Protein AF-A0A7W7YR62-F1 (afdb_monomer_lite)

Radius of gyration: 19.11 Å; chains: 1; bounding box: 42×36×44 Å

Structure (mmCIF, N/CA/C/O backbone):
data_AF-A0A7W7YR62-F1
#
_entry.id   AF-A0A7W7YR62-F1
#
loop_
_atom_site.group_PDB
_atom_site.id
_atom_site.type_symbol
_atom_site.label_atom_id
_atom_site.label_alt_id
_atom_site.label_comp_id
_atom_site.label_asym_id
_atom_site.label_entity_id
_atom_site.label_seq_id
_atom_site.pdbx_PDB_ins_code
_atom_site.Cartn_x
_atom_site.Cartn_y
_atom_site.Cartn_z
_atom_site.occupancy
_atom_site.B_iso_or_equiv
_atom_site.auth_seq_id
_atom_site.auth_comp_id
_atom_site.auth_asym_id
_atom_site.auth_atom_id
_atom_site.pdbx_PDB_model_num
ATOM 1 N N . MET A 1 1 ? 28.517 -11.631 -7.505 1.00 48.19 1 MET A N 1
ATOM 2 C CA . MET A 1 1 ? 27.632 -11.093 -8.560 1.00 48.19 1 MET A CA 1
ATOM 3 C C . MET A 1 1 ? 27.366 -9.644 -8.200 1.00 48.19 1 MET A C 1
ATOM 5 O O . MET A 1 1 ? 27.138 -9.386 -7.030 1.00 48.19 1 MET A O 1
ATOM 9 N N . ALA A 1 2 ? 27.515 -8.695 -9.125 1.00 58.75 2 ALA A N 1
ATOM 10 C CA . ALA A 1 2 ? 27.142 -7.311 -8.838 1.00 58.75 2 ALA A CA 1
ATOM 11 C C . ALA A 1 2 ? 25.625 -7.212 -8.999 1.00 58.75 2 ALA A C 1
ATOM 13 O O . ALA A 1 2 ? 25.141 -7.169 -10.133 1.00 58.75 2 ALA A O 1
ATOM 14 N N . ASP A 1 3 ? 24.895 -7.246 -7.888 1.00 74.56 3 ASP A N 1
ATOM 15 C CA . ASP A 1 3 ? 23.457 -7.021 -7.896 1.00 74.56 3 ASP A CA 1
ATOM 16 C C . ASP A 1 3 ? 23.190 -5.591 -8.373 1.00 74.56 3 ASP A C 1
ATOM 18 O O . ASP A 1 3 ? 23.407 -4.601 -7.675 1.00 74.56 3 ASP A O 1
ATOM 22 N N . ARG A 1 4 ? 22.813 -5.472 -9.646 1.00 79.69 4 ARG A N 1
ATOM 23 C CA . ARG A 1 4 ? 22.432 -4.194 -10.243 1.00 79.69 4 ARG A CA 1
ATOM 24 C C . ARG A 1 4 ? 21.042 -3.849 -9.733 1.00 79.69 4 ARG A C 1
ATOM 26 O O . ARG A 1 4 ? 20.184 -4.719 -9.725 1.00 79.69 4 ARG A O 1
ATOM 33 N N . MET A 1 5 ? 20.811 -2.598 -9.360 1.00 87.38 5 MET A N 1
ATOM 34 C CA . MET A 1 5 ? 19.479 -2.096 -9.022 1.00 87.38 5 MET A CA 1
ATOM 35 C C . MET A 1 5 ? 19.048 -1.060 -10.054 1.00 87.38 5 MET A C 1
ATOM 37 O O . MET A 1 5 ? 19.856 -0.238 -10.492 1.00 87.38 5 MET A O 1
ATOM 41 N N . THR A 1 6 ? 17.770 -1.077 -10.416 1.00 87.69 6 THR A N 1
ATOM 42 C CA . THR A 1 6 ? 17.149 -0.039 -11.238 1.00 87.69 6 THR A CA 1
ATOM 43 C C . THR A 1 6 ? 16.217 0.774 -10.353 1.00 87.69 6 THR A C 1
ATOM 45 O O . THR A 1 6 ? 15.387 0.210 -9.648 1.00 87.69 6 THR A O 1
ATOM 48 N N . SER A 1 7 ? 16.343 2.102 -10.370 1.00 87.94 7 SER A N 1
ATOM 49 C CA . SER A 1 7 ? 15.457 2.982 -9.604 1.00 87.94 7 SER A CA 1
ATOM 50 C C . SER A 1 7 ? 14.744 3.985 -10.499 1.00 87.94 7 SER A C 1
ATOM 52 O O . SER A 1 7 ? 15.277 4.425 -11.517 1.00 87.94 7 SER A O 1
ATOM 54 N N . ILE A 1 8 ? 13.526 4.340 -10.106 1.00 87.31 8 ILE A N 1
ATOM 55 C CA . ILE A 1 8 ? 12.694 5.364 -10.730 1.00 87.31 8 ILE A CA 1
ATOM 56 C C . ILE A 1 8 ? 12.265 6.363 -9.661 1.00 87.31 8 ILE A C 1
ATOM 58 O O . ILE A 1 8 ? 11.948 5.983 -8.534 1.00 87.31 8 ILE A O 1
ATOM 62 N N . ARG A 1 9 ? 12.272 7.651 -10.005 1.00 86.75 9 ARG A N 1
ATOM 63 C CA . ARG A 1 9 ? 11.818 8.741 -9.134 1.00 86.75 9 ARG A CA 1
ATOM 64 C C . ARG A 1 9 ? 10.989 9.723 -9.940 1.00 86.75 9 ARG A C 1
ATOM 66 O O . ARG A 1 9 ? 11.306 9.981 -11.103 1.00 86.75 9 ARG A O 1
ATOM 73 N N . LEU A 1 10 ? 9.961 10.284 -9.313 1.00 82.69 10 LEU A N 1
ATOM 74 C CA . LEU A 1 10 ? 9.207 11.381 -9.905 1.00 82.69 10 LEU A CA 1
ATOM 75 C C . LEU A 1 10 ? 9.949 12.705 -9.633 1.00 82.69 10 LEU A C 1
ATOM 77 O O . LEU A 1 10 ? 10.262 12.998 -8.473 1.00 82.69 10 LEU A O 1
ATOM 81 N N . PRO A 1 11 ? 10.272 13.511 -10.662 1.00 80.75 11 PRO A N 1
ATOM 82 C CA . PRO A 1 11 ? 10.946 14.787 -10.453 1.00 80.75 11 PRO A CA 1
ATOM 83 C C . PRO A 1 11 ? 10.082 15.706 -9.580 1.00 80.75 11 PRO A C 1
ATOM 85 O O . PRO A 1 11 ? 8.892 15.869 -9.826 1.00 80.75 11 PRO A O 1
ATOM 88 N N . GLY A 1 12 ? 10.689 16.288 -8.544 1.00 78.44 12 GLY A N 1
ATOM 89 C CA . GLY A 1 12 ? 10.003 17.148 -7.570 1.00 78.44 12 GLY A CA 1
ATOM 90 C C . GLY A 1 12 ? 9.490 16.431 -6.316 1.00 78.44 12 GLY A C 1
ATOM 91 O O . GLY A 1 12 ? 9.192 17.096 -5.328 1.00 78.44 12 GLY A O 1
ATOM 92 N N . SER A 1 13 ? 9.470 15.095 -6.286 1.00 74.38 13 SER A N 1
ATOM 93 C CA . SER A 1 13 ? 9.005 14.325 -5.127 1.00 74.38 13 SER A CA 1
ATOM 94 C C . SER A 1 13 ? 10.160 13.571 -4.464 1.00 74.38 13 SER A C 1
ATOM 96 O O . SER A 1 13 ? 10.651 12.576 -4.989 1.00 74.38 13 SER A O 1
ATOM 98 N N . LYS A 1 14 ? 10.594 14.017 -3.276 1.00 67.31 14 LYS A N 1
ATOM 99 C CA . LYS A 1 14 ? 11.701 13.373 -2.534 1.00 67.31 14 LYS A CA 1
ATOM 100 C C . LYS A 1 14 ? 11.368 11.964 -2.026 1.00 67.31 14 LYS A C 1
ATOM 102 O O . LYS A 1 14 ? 12.280 11.165 -1.845 1.00 67.31 14 LYS A O 1
ATOM 107 N N . HIS A 1 15 ? 10.085 11.668 -1.827 1.00 70.56 15 HIS A N 1
ATOM 108 C CA . HIS A 1 15 ? 9.606 10.415 -1.231 1.00 70.56 15 HIS A CA 1
ATOM 109 C C . HIS A 1 15 ? 8.931 9.470 -2.236 1.00 70.56 15 HIS A C 1
ATOM 111 O O . HIS A 1 15 ? 8.566 8.360 -1.869 1.00 70.56 15 HIS A O 1
ATOM 117 N N . VAL A 1 16 ? 8.771 9.887 -3.499 1.00 74.25 16 VAL A N 1
ATOM 118 C CA . VAL A 1 16 ? 8.064 9.099 -4.521 1.00 74.25 16 VAL A CA 1
ATOM 119 C C . VAL A 1 16 ? 9.083 8.491 -5.475 1.00 74.25 16 VAL A C 1
ATOM 121 O O . VAL A 1 16 ? 9.527 9.111 -6.449 1.00 74.25 16 VAL A O 1
ATOM 124 N N . GLY A 1 17 ? 9.476 7.262 -5.165 1.00 81.19 17 GLY A N 1
ATOM 125 C CA . GLY A 1 17 ? 10.367 6.470 -5.992 1.00 81.19 17 GLY A CA 1
ATOM 126 C C . GLY A 1 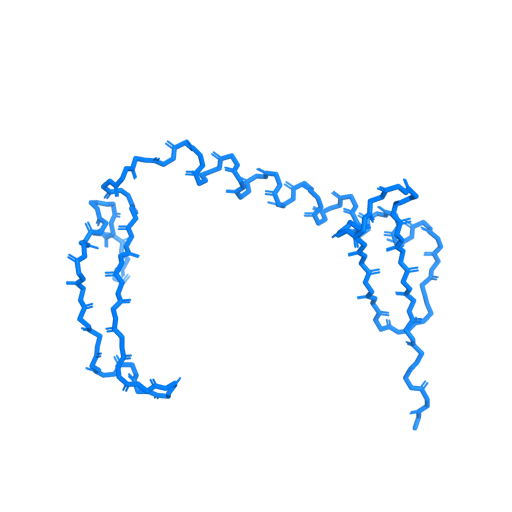17 ? 10.315 4.994 -5.631 1.00 81.19 17 GLY A C 1
ATOM 127 O O . GLY A 1 17 ? 9.918 4.626 -4.531 1.00 81.19 17 GLY A O 1
ATOM 128 N N . LEU A 1 18 ? 10.726 4.161 -6.578 1.00 85.38 18 LEU A N 1
ATOM 129 C CA . LEU A 1 18 ? 10.802 2.713 -6.432 1.00 85.38 18 LEU A CA 1
ATOM 130 C C . LEU A 1 18 ? 12.194 2.263 -6.873 1.00 85.38 18 LEU A C 1
ATOM 132 O O . LEU A 1 18 ? 12.729 2.783 -7.856 1.00 85.38 18 LEU A O 1
ATOM 136 N N . ALA A 1 19 ? 12.779 1.309 -6.160 1.00 87.12 19 ALA A N 1
ATOM 137 C CA . ALA A 1 19 ? 13.995 0.627 -6.575 1.00 87.12 19 ALA A CA 1
ATOM 138 C C . ALA A 1 19 ? 13.720 -0.874 -6.633 1.00 87.12 19 ALA A C 1
ATOM 140 O O . ALA A 1 19 ? 13.141 -1.420 -5.699 1.00 87.12 19 ALA A O 1
ATOM 141 N N . ASP A 1 20 ? 14.134 -1.511 -7.723 1.00 86.56 20 ASP A N 1
ATOM 142 C CA . ASP A 1 20 ? 13.999 -2.950 -7.924 1.00 86.56 20 ASP A CA 1
ATOM 143 C C . ASP A 1 20 ? 15.343 -3.577 -8.300 1.00 86.56 20 ASP A C 1
ATOM 145 O O . ASP A 1 20 ? 16.236 -2.915 -8.848 1.00 86.56 20 ASP A O 1
ATOM 149 N N . TRP A 1 21 ? 15.490 -4.863 -7.991 1.00 87.50 21 TRP A N 1
ATOM 150 C CA . TRP A 1 21 ? 16.683 -5.630 -8.327 1.00 87.50 21 TRP A CA 1
ATOM 151 C C . TRP A 1 21 ? 16.706 -6.008 -9.813 1.00 87.50 21 TRP A C 1
ATOM 153 O O . TRP A 1 21 ? 15.697 -6.339 -10.430 1.00 87.50 21 TRP A O 1
ATOM 163 N N . GLY A 1 22 ? 17.900 -5.997 -10.396 1.00 88.06 22 GLY A N 1
ATOM 164 C CA . GLY A 1 22 ? 18.154 -6.316 -11.795 1.00 88.06 22 GLY A CA 1
ATOM 165 C C . GLY A 1 22 ? 18.067 -5.120 -12.747 1.00 88.06 22 GLY A C 1
ATOM 166 O O . GLY A 1 22 ? 17.888 -3.963 -12.358 1.00 88.06 22 GLY A O 1
ATOM 167 N N . ARG A 1 23 ? 18.247 -5.412 -14.043 1.00 84.81 23 ARG A N 1
ATOM 168 C CA . ARG A 1 23 ? 18.059 -4.450 -15.137 1.00 84.81 23 ARG A CA 1
ATOM 169 C C . ARG A 1 23 ? 16.588 -4.463 -15.534 1.00 84.81 23 ARG A C 1
ATOM 171 O O . ARG A 1 23 ? 16.134 -5.447 -16.107 1.00 84.81 23 ARG A O 1
ATOM 178 N N . ARG A 1 24 ? 15.888 -3.361 -15.283 1.00 86.25 24 ARG A N 1
ATOM 179 C CA . ARG A 1 24 ? 14.506 -3.157 -15.727 1.00 86.25 24 ARG A CA 1
ATOM 180 C C . ARG A 1 24 ? 14.450 -2.132 -16.847 1.00 86.25 24 ARG A C 1
ATOM 182 O O . ARG A 1 24 ? 15.262 -1.205 -16.908 1.00 86.25 24 ARG A O 1
ATOM 189 N N . SER A 1 25 ? 13.498 -2.306 -17.748 1.00 89.94 25 SER A N 1
ATOM 190 C CA . SER A 1 25 ? 13.150 -1.292 -18.734 1.00 89.94 25 SER A CA 1
ATOM 191 C C . SER A 1 25 ? 12.445 -0.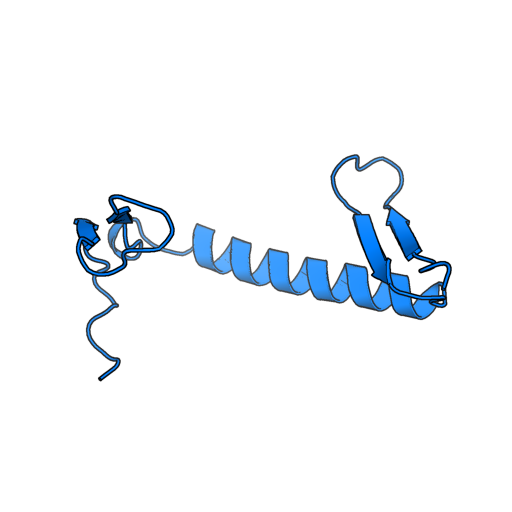108 -18.067 1.00 89.94 25 SER A C 1
ATOM 193 O O . SER A 1 25 ? 11.906 -0.194 -16.961 1.00 89.94 25 SER A O 1
ATOM 195 N N . ARG A 1 26 ? 12.428 1.031 -18.765 1.00 89.06 26 ARG A N 1
ATOM 196 C CA . ARG A 1 26 ? 11.692 2.220 -18.319 1.00 89.06 26 ARG A CA 1
ATOM 197 C C . ARG A 1 26 ? 10.198 1.926 -18.152 1.00 89.06 26 ARG A C 1
ATOM 199 O O . ARG A 1 26 ? 9.590 2.414 -17.208 1.00 89.06 26 ARG A O 1
ATOM 206 N N . GLU A 1 27 ? 9.625 1.159 -19.072 1.00 91.19 27 GLU A N 1
ATOM 207 C CA . GLU A 1 27 ? 8.200 0.821 -19.095 1.00 91.19 27 GLU A CA 1
ATOM 208 C C . GLU A 1 27 ? 7.820 -0.052 -17.899 1.00 91.19 27 GLU A C 1
ATOM 210 O O . GLU A 1 27 ? 6.855 0.269 -17.208 1.00 91.19 27 GLU A O 1
ATOM 215 N N . GLU A 1 28 ? 8.633 -1.066 -17.582 1.00 88.62 28 GLU A N 1
ATOM 216 C CA . GLU A 1 28 ? 8.456 -1.894 -16.383 1.00 88.62 28 GLU A CA 1
ATOM 217 C C . GLU A 1 28 ? 8.497 -1.046 -15.110 1.00 88.62 28 GLU A C 1
ATOM 219 O O . GLU A 1 28 ? 7.577 -1.111 -14.300 1.00 88.62 28 GLU A O 1
ATOM 224 N N . MET A 1 29 ? 9.506 -0.183 -14.952 1.00 90.62 29 MET A N 1
ATOM 225 C CA . MET A 1 29 ? 9.616 0.656 -13.754 1.00 90.62 29 MET A CA 1
ATOM 226 C C . MET A 1 29 ? 8.436 1.631 -13.609 1.00 90.62 29 MET A C 1
ATOM 228 O O . MET A 1 29 ? 7.974 1.876 -12.494 1.00 90.62 29 MET A O 1
ATOM 232 N N . ILE A 1 30 ? 7.927 2.183 -14.719 1.00 90.19 30 ILE A N 1
ATOM 233 C CA . ILE A 1 30 ? 6.742 3.059 -14.717 1.00 90.19 30 ILE A CA 1
ATOM 234 C C . ILE A 1 30 ? 5.477 2.270 -14.358 1.00 90.19 30 ILE A C 1
ATOM 236 O O . ILE A 1 30 ? 4.643 2.772 -13.603 1.00 90.19 30 ILE A O 1
ATOM 240 N N . ALA A 1 31 ? 5.317 1.055 -14.881 1.00 91.50 31 ALA A N 1
ATOM 241 C CA . ALA A 1 31 ? 4.193 0.193 -14.531 1.00 91.50 31 ALA A CA 1
ATOM 242 C C . ALA A 1 31 ? 4.222 -0.161 -13.036 1.00 91.50 31 ALA A C 1
ATOM 244 O O . ALA A 1 31 ? 3.212 -0.002 -12.353 1.00 91.50 31 ALA A O 1
ATOM 245 N N . MET A 1 32 ? 5.393 -0.533 -12.510 1.00 89.38 32 MET A N 1
ATOM 246 C CA . MET A 1 32 ? 5.570 -0.882 -11.100 1.00 89.38 32 MET A CA 1
ATOM 247 C C . MET A 1 32 ? 5.274 0.292 -10.163 1.00 89.38 32 MET A C 1
ATOM 249 O O . MET A 1 32 ? 4.525 0.124 -9.207 1.00 89.38 32 MET A O 1
ATOM 253 N N . ILE A 1 33 ? 5.806 1.494 -10.431 1.00 88.81 33 ILE A N 1
ATOM 254 C CA . ILE A 1 33 ? 5.534 2.650 -9.559 1.00 88.81 33 ILE A CA 1
ATOM 255 C C . ILE A 1 33 ? 4.056 3.063 -9.600 1.00 88.81 33 ILE A C 1
ATOM 257 O O . ILE A 1 33 ? 3.518 3.491 -8.584 1.00 88.81 33 ILE A O 1
ATOM 261 N N . ARG A 1 34 ? 3.376 2.912 -10.746 1.00 91.19 34 ARG A N 1
ATOM 262 C CA . ARG A 1 34 ? 1.936 3.194 -10.861 1.00 91.19 34 ARG A CA 1
ATOM 263 C C . ARG A 1 34 ? 1.087 2.174 -10.110 1.00 91.19 34 ARG A C 1
ATOM 265 O O . ARG A 1 34 ? 0.165 2.587 -9.419 1.00 91.19 34 ARG A O 1
ATOM 272 N N . ALA A 1 35 ? 1.404 0.885 -10.230 1.00 90.69 35 ALA A N 1
ATOM 273 C CA . ALA A 1 35 ? 0.736 -0.169 -9.469 1.00 90.69 35 ALA A CA 1
ATOM 274 C C . ALA A 1 35 ? 0.920 0.058 -7.963 1.00 90.69 35 ALA A C 1
ATOM 276 O O . ALA A 1 35 ? -0.057 0.151 -7.231 1.00 90.69 35 ALA A O 1
ATOM 277 N N . HIS A 1 36 ? 2.158 0.313 -7.531 1.00 88.88 36 HIS A N 1
ATOM 278 C CA . HIS A 1 36 ? 2.454 0.623 -6.136 1.00 88.88 36 HIS A CA 1
ATOM 279 C C . HIS A 1 36 ? 1.699 1.861 -5.632 1.00 88.88 36 HIS A C 1
ATOM 281 O O . HIS A 1 36 ? 1.176 1.857 -4.523 1.00 88.88 36 HIS A O 1
ATOM 287 N N . ALA A 1 37 ? 1.598 2.916 -6.447 1.00 88.88 37 ALA A N 1
ATOM 288 C CA . ALA A 1 37 ? 0.823 4.102 -6.095 1.00 88.88 37 ALA A CA 1
ATOM 289 C C . ALA A 1 37 ? -0.687 3.818 -6.001 1.00 88.88 37 ALA A C 1
ATOM 291 O O . ALA A 1 37 ? -1.358 4.401 -5.153 1.00 88.88 37 ALA A O 1
ATOM 292 N N . ALA A 1 38 ? -1.229 2.937 -6.848 1.00 91.62 38 ALA A N 1
ATOM 293 C CA . ALA A 1 38 ? -2.630 2.525 -6.779 1.00 91.62 38 ALA A CA 1
ATOM 294 C C . ALA A 1 38 ? -2.919 1.729 -5.498 1.00 91.62 38 ALA A C 1
ATOM 296 O O . ALA A 1 38 ? -3.901 2.022 -4.818 1.00 91.62 38 ALA A O 1
ATOM 297 N N . ASP A 1 39 ? -2.029 0.807 -5.125 1.00 89.50 39 ASP A N 1
ATOM 298 C CA . ASP A 1 39 ? -2.140 0.041 -3.879 1.00 89.50 39 ASP A CA 1
ATOM 299 C C . ASP A 1 39 ? -2.035 0.958 -2.656 1.00 89.50 39 ASP A C 1
ATOM 301 O O . ASP A 1 39 ? -2.860 0.887 -1.747 1.00 89.50 39 ASP A O 1
ATOM 305 N N . GLN A 1 40 ? -1.067 1.885 -2.656 1.00 89.38 40 GLN A N 1
ATOM 306 C CA . GLN A 1 40 ? -0.938 2.895 -1.603 1.00 89.38 40 GLN A CA 1
ATOM 307 C C . GLN A 1 40 ? -2.188 3.764 -1.489 1.00 89.38 40 GLN A C 1
ATOM 309 O O . GLN A 1 40 ? -2.616 4.060 -0.378 1.00 89.38 40 GLN A O 1
ATOM 314 N N . LYS A 1 41 ? -2.781 4.161 -2.621 1.00 91.81 41 LYS A N 1
ATOM 315 C CA . LYS A 1 41 ? -4.026 4.925 -2.625 1.00 91.81 41 LYS A CA 1
ATOM 316 C C . LYS A 1 41 ? -5.170 4.109 -2.027 1.00 91.81 41 LYS A C 1
ATOM 318 O O . LYS A 1 41 ? -5.837 4.608 -1.136 1.00 91.81 41 LYS A O 1
ATOM 323 N N . SER A 1 42 ? -5.359 2.864 -2.461 1.00 91.75 42 SER A N 1
ATOM 324 C CA . SER A 1 42 ? -6.413 1.995 -1.926 1.00 91.75 42 SER A CA 1
ATOM 325 C C . SER A 1 42 ? -6.254 1.759 -0.423 1.00 91.75 42 SER A C 1
ATOM 327 O O . SER A 1 42 ? -7.238 1.770 0.310 1.00 91.75 42 SER A O 1
ATOM 329 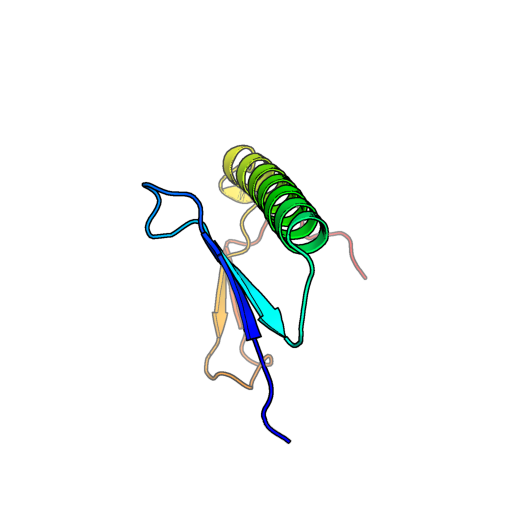N N . MET A 1 43 ? -5.021 1.558 0.043 1.00 90.31 43 MET A N 1
ATOM 330 C CA . MET A 1 43 ? -4.712 1.415 1.464 1.00 90.31 43 MET A CA 1
ATOM 331 C C . MET A 1 43 ? -4.985 2.713 2.232 1.00 90.31 43 MET A C 1
ATOM 333 O O . MET A 1 43 ? -5.580 2.671 3.303 1.00 90.31 43 MET A O 1
ATOM 337 N N . ALA A 1 44 ? -4.587 3.864 1.686 1.00 90.38 44 ALA A N 1
ATOM 338 C CA . ALA A 1 44 ? -4.863 5.161 2.294 1.00 90.38 44 ALA A CA 1
ATOM 339 C C . ALA A 1 44 ? -6.370 5.437 2.378 1.00 90.38 44 ALA A C 1
ATOM 341 O O . ALA A 1 44 ? -6.844 5.844 3.432 1.00 90.38 44 ALA A O 1
ATOM 342 N N . ASP A 1 45 ? -7.121 5.161 1.310 1.00 93.12 45 ASP A N 1
ATOM 343 C CA . ASP A 1 45 ? -8.578 5.306 1.284 1.00 93.12 45 ASP A CA 1
ATOM 344 C C . ASP A 1 45 ? -9.237 4.407 2.349 1.00 93.12 45 ASP A C 1
ATOM 346 O O . ASP A 1 45 ? -10.132 4.862 3.055 1.00 93.12 45 ASP A O 1
ATOM 350 N N . ALA A 1 46 ? -8.757 3.169 2.535 1.00 89.38 46 ALA A N 1
ATOM 351 C CA . ALA A 1 46 ? -9.258 2.267 3.575 1.00 89.38 46 ALA A CA 1
ATOM 352 C C . ALA A 1 46 ? -8.966 2.778 4.997 1.00 89.38 46 ALA A C 1
ATOM 354 O O . ALA A 1 46 ? -9.853 2.766 5.843 1.00 89.38 46 ALA A O 1
ATOM 355 N N . ILE A 1 47 ? -7.749 3.270 5.253 1.00 89.75 47 ILE A N 1
ATOM 356 C CA . ILE A 1 47 ? -7.355 3.828 6.558 1.00 89.75 47 ILE A CA 1
ATOM 357 C C . ILE A 1 47 ? -8.151 5.098 6.876 1.00 89.75 47 ILE A C 1
ATOM 359 O O . ILE A 1 47 ? -8.571 5.289 8.008 1.00 89.75 47 ILE A O 1
ATOM 363 N N . LEU A 1 48 ? -8.357 5.973 5.888 1.00 90.81 48 LEU A N 1
ATOM 364 C CA . LEU A 1 48 ? -9.094 7.225 6.070 1.00 90.81 48 LEU A CA 1
ATOM 365 C C . LEU A 1 48 ? -10.608 7.013 6.211 1.00 90.81 48 LEU A C 1
ATOM 367 O O . LEU A 1 48 ? -11.283 7.878 6.763 1.00 90.81 48 LEU A O 1
ATOM 371 N N . ALA A 1 49 ? -11.141 5.909 5.682 1.00 90.56 49 ALA A N 1
ATOM 372 C CA . ALA A 1 49 ? -12.550 5.543 5.814 1.00 90.56 49 ALA A CA 1
ATOM 373 C C . ALA A 1 49 ? -12.857 4.737 7.087 1.00 90.56 49 ALA A C 1
ATOM 375 O O . ALA A 1 49 ? -14.023 4.666 7.477 1.00 90.56 49 ALA A O 1
ATOM 376 N N . ALA A 1 50 ? -11.846 4.121 7.703 1.00 88.75 50 ALA A N 1
ATOM 377 C C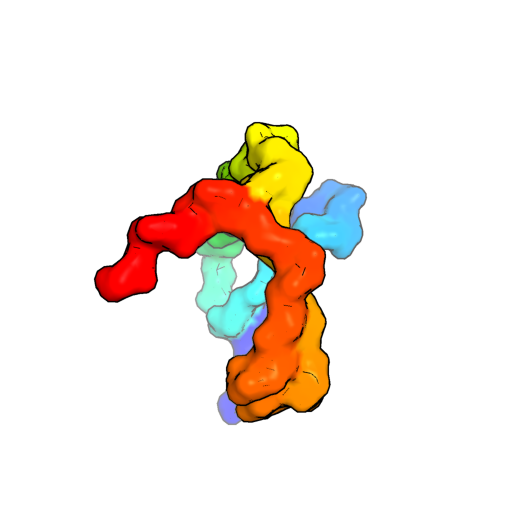A . ALA A 1 50 ? -11.990 3.359 8.936 1.00 88.75 50 ALA A CA 1
ATOM 378 C C . ALA A 1 50 ? -12.376 4.273 10.107 1.00 88.75 50 ALA A C 1
ATOM 380 O O . ALA A 1 50 ? -11.887 5.399 10.225 1.00 88.75 50 ALA A O 1
ATOM 381 N N . SER A 1 51 ? -13.259 3.781 10.972 1.00 86.81 51 SER A N 1
ATOM 382 C CA . SER A 1 51 ? -13.556 4.436 12.243 1.00 86.81 51 SER A CA 1
ATOM 383 C C . SER A 1 51 ? -12.472 4.115 13.274 1.00 86.81 51 SER A C 1
ATOM 385 O O . SER A 1 51 ? -11.744 3.134 13.127 1.00 86.81 51 SER A O 1
ATOM 387 N N . ASP A 1 52 ? -12.362 4.917 14.336 1.00 86.44 52 ASP A N 1
ATOM 388 C CA . ASP A 1 52 ? -11.382 4.668 15.405 1.00 86.44 52 ASP A CA 1
ATOM 389 C C . ASP A 1 52 ? -11.548 3.259 16.020 1.00 86.44 52 ASP A C 1
ATOM 391 O O . ASP A 1 52 ? -10.554 2.601 16.328 1.00 86.44 52 ASP A O 1
ATOM 395 N N . ASP A 1 53 ? -12.790 2.761 16.092 1.00 82.19 53 ASP A N 1
ATOM 396 C CA . ASP A 1 53 ? -13.149 1.437 16.622 1.00 82.19 53 ASP A CA 1
ATOM 397 C C . ASP A 1 53 ? -12.765 0.266 15.689 1.00 82.19 53 ASP A C 1
ATOM 399 O O . ASP A 1 53 ? -12.886 -0.901 16.076 1.00 82.19 53 ASP A O 1
ATOM 403 N N . ASP A 1 54 ? -12.319 0.535 14.457 1.00 80.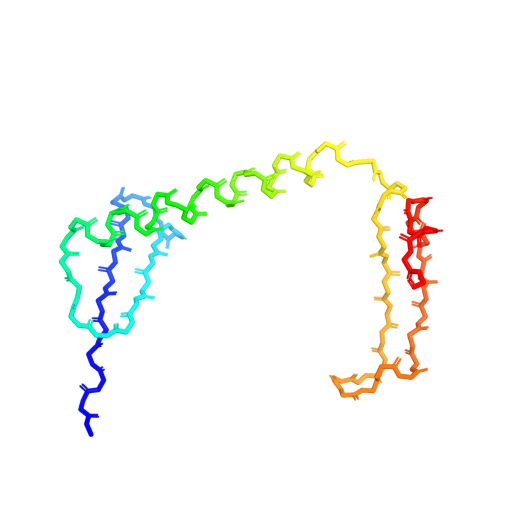38 54 ASP A N 1
ATOM 404 C CA . ASP A 1 54 ? -11.834 -0.484 13.514 1.00 80.38 54 ASP A CA 1
ATOM 405 C C . ASP A 1 54 ? -10.330 -0.764 13.674 1.00 80.38 54 ASP A C 1
ATOM 407 O O . ASP A 1 54 ? -9.814 -1.754 13.144 1.00 80.38 54 ASP A O 1
ATOM 411 N N . PHE A 1 55 ? -9.600 0.089 14.400 1.00 83.38 55 PHE A N 1
ATOM 412 C CA . PHE A 1 55 ? -8.158 -0.057 14.574 1.00 83.38 55 PHE A CA 1
ATOM 413 C C . PHE A 1 55 ? -7.821 -0.986 15.744 1.00 83.38 55 PHE A C 1
ATOM 415 O O . PHE A 1 55 ? -8.131 -0.714 16.900 1.00 83.38 55 PHE A O 1
ATOM 422 N N . LEU A 1 56 ? -7.087 -2.064 15.460 1.00 81.94 56 LEU A N 1
ATOM 423 C CA . LEU A 1 56 ? -6.494 -2.909 16.494 1.00 81.94 56 LEU A CA 1
ATOM 424 C C . LEU A 1 56 ? -5.164 -2.298 16.952 1.00 81.94 56 LEU A C 1
ATOM 426 O O . LEU A 1 56 ? -4.222 -2.185 16.165 1.00 81.94 56 LEU A O 1
ATOM 430 N N . VAL A 1 57 ? -5.066 -1.954 18.237 1.00 80.56 57 VAL A N 1
ATOM 431 C CA . VAL A 1 57 ? -3.823 -1.452 18.843 1.00 80.56 57 VAL A CA 1
ATOM 432 C C . VAL A 1 57 ? -3.287 -2.490 19.821 1.00 80.56 57 VAL A C 1
ATOM 434 O O . VAL A 1 57 ? -3.894 -2.749 20.859 1.00 80.56 57 VAL A O 1
ATOM 437 N N . GLU A 1 58 ? -2.130 -3.072 19.506 1.00 79.44 58 GLU A N 1
ATOM 438 C CA . GLU A 1 58 ? -1.449 -4.067 20.341 1.00 79.44 58 GLU A CA 1
ATOM 439 C C . GLU A 1 58 ? -0.085 -3.546 20.797 1.00 79.44 58 GLU A C 1
ATOM 441 O O . GLU A 1 58 ? 0.640 -2.903 20.036 1.00 79.44 58 GLU A O 1
ATOM 446 N N . THR A 1 59 ? 0.308 -3.879 22.025 1.00 75.44 59 THR A N 1
ATOM 447 C CA . THR A 1 59 ? 1.695 -3.735 22.490 1.00 75.44 59 THR A CA 1
ATOM 448 C C . THR A 1 59 ? 2.280 -5.109 22.790 1.00 75.44 59 THR A C 1
ATOM 450 O O . THR A 1 59 ? 1.601 -5.989 23.318 1.00 75.44 59 THR A O 1
ATOM 453 N N . TYR A 1 60 ? 3.547 -5.309 22.420 1.00 68.06 60 TYR A N 1
ATOM 454 C CA . TYR A 1 60 ? 4.267 -6.563 22.633 1.00 68.06 60 TYR A CA 1
ATOM 455 C C . TYR A 1 60 ? 5.661 -6.321 23.217 1.00 68.06 60 TYR A C 1
ATOM 457 O O . TYR A 1 60 ? 6.375 -5.391 22.835 1.00 68.06 60 TYR A O 1
ATOM 465 N N . THR A 1 61 ? 6.073 -7.198 24.136 1.00 67.75 61 THR A N 1
ATOM 466 C CA . THR A 1 61 ? 7.412 -7.159 24.743 1.00 67.75 61 THR A CA 1
ATOM 467 C C . THR A 1 61 ? 8.369 -8.065 23.959 1.00 67.75 61 THR A C 1
ATOM 469 O O . THR A 1 61 ? 8.439 -9.269 24.198 1.00 67.75 61 THR A O 1
ATOM 472 N N . GLY A 1 62 ? 9.125 -7.474 23.025 1.00 59.12 62 GLY A N 1
ATOM 473 C CA . GLY A 1 62 ? 10.199 -8.132 22.265 1.00 59.12 62 GLY A CA 1
ATOM 474 C C . GLY A 1 62 ? 9.833 -8.524 20.824 1.00 59.12 62 GLY A C 1
ATOM 475 O O . GLY A 1 62 ? 8.736 -8.993 20.547 1.00 59.12 62 GLY A O 1
ATOM 476 N N . VAL A 1 63 ? 10.786 -8.368 19.895 1.00 60.75 63 VAL A N 1
ATOM 477 C CA . VAL A 1 63 ? 10.597 -8.509 18.427 1.00 60.75 63 VAL A CA 1
ATOM 478 C C . VAL A 1 63 ? 10.229 -9.937 17.979 1.00 60.75 63 VAL A C 1
ATOM 480 O O . VAL A 1 63 ? 9.693 -10.123 16.892 1.00 60.75 63 VAL A O 1
ATOM 483 N N . HIS A 1 64 ? 10.481 -10.951 18.813 1.00 56.50 64 HIS A N 1
ATOM 484 C CA . HIS A 1 64 ? 10.285 -12.369 18.474 1.00 56.50 64 HIS A CA 1
ATOM 485 C C . HIS A 1 64 ? 9.257 -13.103 19.349 1.00 56.50 64 HIS A C 1
ATOM 487 O O . HIS A 1 64 ? 9.046 -14.301 19.163 1.00 56.50 64 HIS A O 1
ATOM 493 N N . VAL A 1 65 ? 8.623 -12.429 20.315 1.00 50.09 65 VAL A N 1
ATOM 494 C CA . VAL A 1 65 ? 7.732 -13.082 21.287 1.00 50.09 65 VAL A CA 1
ATOM 495 C C . VAL A 1 65 ? 6.302 -12.587 21.091 1.00 50.09 65 VAL A C 1
ATOM 497 O O . VAL A 1 65 ? 5.851 -11.650 21.735 1.00 50.09 65 VAL A O 1
ATOM 500 N N . HIS A 1 66 ? 5.552 -13.275 20.227 1.00 53.12 66 HIS A N 1
ATOM 501 C CA . HIS A 1 66 ? 4.110 -13.052 20.041 1.00 53.12 66 HIS A CA 1
ATOM 502 C C . HIS A 1 66 ? 3.250 -13.507 21.236 1.00 53.12 66 HIS A C 1
ATOM 504 O O . HIS A 1 66 ? 2.048 -13.273 21.243 1.00 53.12 66 HIS A O 1
ATOM 510 N N . ARG A 1 67 ? 3.840 -14.175 22.240 1.00 53.59 67 ARG A N 1
ATOM 511 C CA . ARG A 1 67 ? 3.109 -14.742 23.389 1.00 53.59 67 ARG A CA 1
ATOM 512 C C . ARG A 1 67 ? 2.598 -13.706 24.393 1.00 53.59 67 ARG A C 1
ATOM 514 O O . ARG A 1 67 ? 1.645 -14.009 25.095 1.00 53.59 67 ARG A O 1
ATOM 521 N N . ASN A 1 68 ? 3.194 -12.515 24.441 1.00 55.78 68 ASN A N 1
ATOM 522 C CA . ASN A 1 68 ? 2.780 -11.432 25.336 1.00 55.78 68 ASN A CA 1
ATOM 523 C C . ASN A 1 68 ? 2.236 -10.266 24.503 1.00 55.78 68 ASN A C 1
ATOM 525 O O . ASN A 1 68 ? 2.861 -9.206 24.441 1.00 55.78 68 ASN A O 1
ATOM 529 N N . ARG A 1 69 ? 1.133 -10.500 23.783 1.00 58.25 69 ARG A N 1
ATOM 530 C CA . ARG A 1 69 ? 0.373 -9.442 23.112 1.00 58.25 69 ARG A CA 1
ATOM 531 C C . ARG A 1 69 ? -0.715 -8.955 24.054 1.00 58.25 69 ARG A C 1
ATOM 533 O O . ARG A 1 69 ? -1.589 -9.728 24.435 1.00 58.25 69 ARG A O 1
ATOM 540 N N . GLU A 1 70 ? -0.639 -7.686 24.422 1.00 67.88 70 GLU A N 1
ATOM 541 C CA . GLU A 1 70 ? -1.697 -7.001 25.155 1.00 67.88 7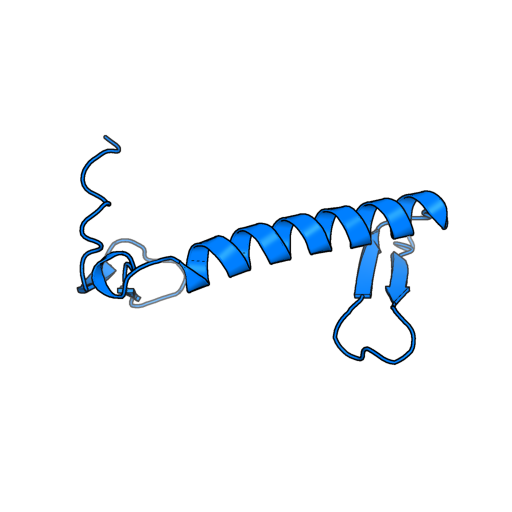0 GLU A CA 1
ATOM 542 C C . GLU A 1 70 ? -2.470 -6.127 24.166 1.00 67.88 70 GLU A C 1
ATOM 544 O O . GLU A 1 70 ? -1.904 -5.222 23.543 1.00 67.88 70 GLU A O 1
ATOM 549 N N . VAL A 1 71 ? -3.759 -6.429 23.993 1.00 66.12 71 VAL A N 1
ATOM 550 C CA . VAL A 1 71 ? -4.681 -5.620 23.189 1.00 66.12 71 VAL A CA 1
ATOM 551 C C . VAL A 1 71 ? -5.053 -4.386 24.007 1.00 66.12 71 VAL A C 1
ATOM 553 O O . VAL A 1 71 ? -5.675 -4.500 25.061 1.00 66.12 71 VAL A O 1
ATOM 556 N N . ILE A 1 72 ? -4.655 -3.209 23.527 1.00 69.62 72 ILE A N 1
ATOM 557 C CA . ILE A 1 72 ? -4.963 -1.910 24.143 1.00 69.62 72 ILE A CA 1
ATOM 558 C C . ILE A 1 72 ? -6.341 -1.428 23.685 1.00 69.62 72 ILE A C 1
ATOM 560 O O . ILE A 1 72 ? -7.094 -0.864 24.477 1.00 69.62 72 ILE A O 1
ATOM 564 N N . HIS A 1 73 ? -6.676 -1.671 22.416 1.00 59.47 73 HIS A N 1
ATOM 565 C CA . HIS A 1 73 ? -7.985 -1.371 21.850 1.00 59.47 73 HIS A CA 1
ATOM 566 C C . HIS A 1 73 ? -8.393 -2.491 20.885 1.00 59.47 73 HIS A C 1
ATOM 568 O O . HIS A 1 73 ? -7.669 -2.723 19.911 1.00 59.47 73 HIS A O 1
ATOM 574 N N . PRO A 1 74 ? -9.474 -3.237 21.170 1.00 63.12 74 PRO A N 1
ATOM 575 C CA . PRO A 1 74 ? -9.956 -4.275 20.272 1.00 63.12 74 PRO A CA 1
ATOM 576 C C . PRO A 1 74 ? -10.658 -3.633 19.074 1.00 63.12 74 PRO A C 1
ATOM 578 O O . PRO A 1 74 ? -11.561 -2.824 19.254 1.00 63.12 74 PRO A O 1
ATOM 581 N N . ALA A 1 75 ? -10.280 -4.034 17.860 1.00 60.06 75 ALA A N 1
ATOM 582 C CA . ALA A 1 75 ? -11.057 -3.679 16.681 1.00 60.06 75 ALA A CA 1
ATOM 583 C C . ALA A 1 75 ? -12.410 -4.398 16.732 1.00 60.06 75 ALA A C 1
ATOM 585 O O . ALA A 1 75 ? -12.471 -5.624 16.850 1.00 60.06 75 ALA A O 1
ATOM 586 N N . SER A 1 76 ? -13.488 -3.639 16.599 1.00 59.00 76 SER A N 1
ATOM 587 C CA . SER A 1 76 ? -14.866 -4.138 16.654 1.00 59.00 76 SER A CA 1
ATOM 588 C C . SER A 1 76 ? -15.212 -5.132 15.530 1.00 59.00 76 SER A C 1
ATOM 590 O O . SER A 1 76 ? -16.128 -5.937 15.681 1.00 59.00 76 SER A O 1
ATOM 592 N N . THR A 1 77 ? -14.428 -5.157 14.447 1.00 53.94 77 THR A N 1
ATOM 593 C CA . THR A 1 77 ? -14.643 -6.020 13.269 1.00 53.94 77 THR A CA 1
ATOM 594 C C . THR A 1 77 ? -13.806 -7.320 13.280 1.00 53.94 77 THR A C 1
ATOM 596 O O . THR A 1 77 ? -13.924 -8.148 12.379 1.00 53.94 77 THR A O 1
ATOM 599 N N . LEU A 1 78 ? -12.968 -7.562 14.296 1.00 52.47 78 LEU A N 1
ATOM 600 C CA . LEU A 1 78 ? -12.017 -8.693 14.320 1.00 52.47 78 LEU A CA 1
ATOM 601 C C . LEU A 1 78 ? -12.597 -10.033 14.838 1.00 52.47 78 LEU A C 1
ATOM 603 O O . LEU A 1 78 ? -11.839 -10.951 15.135 1.00 52.47 78 LEU A O 1
ATOM 607 N N . GLU A 1 79 ? -13.926 -10.178 14.909 1.00 44.16 79 GLU A N 1
ATOM 608 C CA . GLU A 1 79 ? -14.615 -11.390 15.405 1.00 44.16 79 GLU A CA 1
ATOM 609 C C . GLU A 1 79 ? -14.877 -12.499 14.357 1.00 44.16 79 GLU A C 1
ATOM 611 O O . GLU A 1 79 ? -15.687 -13.390 14.599 1.00 44.16 79 GLU A O 1
ATOM 616 N N . ALA A 1 80 ? -14.218 -12.525 13.193 1.00 43.44 80 ALA A N 1
ATOM 617 C CA . ALA A 1 80 ? -14.459 -13.614 12.232 1.00 43.44 80 ALA A CA 1
ATOM 618 C C . ALA A 1 80 ? -13.227 -14.025 11.418 1.00 43.44 80 ALA A C 1
ATOM 620 O O . ALA A 1 80 ? -13.161 -13.802 10.210 1.00 43.44 80 ALA A O 1
ATOM 621 N N . ALA A 1 81 ? -12.266 -14.673 12.072 1.00 37.56 81 ALA A N 1
ATOM 622 C CA . ALA A 1 81 ? -11.339 -15.581 11.400 1.00 37.56 81 ALA A CA 1
ATOM 623 C C . ALA A 1 81 ? -10.802 -16.616 12.406 1.00 37.56 81 ALA A C 1
ATOM 625 O O . ALA A 1 81 ? -9.705 -16.453 12.942 1.00 37.56 81 ALA A O 1
ATOM 626 N N . GLU A 1 82 ? -11.610 -17.647 12.681 1.00 35.91 82 GLU A N 1
ATOM 627 C CA . GLU A 1 82 ? -11.111 -18.969 13.106 1.00 35.91 82 GLU A CA 1
ATOM 628 C C . GLU A 1 82 ? -10.513 -19.727 11.913 1.00 35.91 82 GLU A C 1
ATOM 630 O O . GLU A 1 82 ? -11.089 -19.635 10.800 1.00 35.91 82 GLU A O 1
#

Organism: NCBI:txid544480

Foldseek 3Di:
DPFDKDKDADPPDPPQMDIDTDDDDPVVRVVVSVVVVVVVVVVVVVVVPDDPLQDWDWDDDDPPDPPDIDTPHHRPPPPDDD

Sequence (82 aa):
MADRMTSIRLPGSKHVGLADWGRRSREEMIAMIRAHAADQKSMADAILAASDDDFLVETYTGVHVHRNREVIHPASTLEAAE

Secondary structure (DSSP, 8-state):
----EEEEE-TT-SS-EEEEES---HHHHHHHHHHHHHHHHHHHHHHHHS-GGG--EEEESSTT-TTSEEEEE--TT-----

pLDDT: mean 76.73, std 15.31, range [35.91, 93.12]